Protein AF-A0A1H1ATE2-F1 (afdb_monomer_lite)

Structure (mmCIF, N/CA/C/O backbone):
data_AF-A0A1H1ATE2-F1
#
_entry.id   AF-A0A1H1ATE2-F1
#
loop_
_atom_site.group_PDB
_atom_site.id
_atom_site.type_symbol
_atom_site.label_atom_id
_atom_site.label_al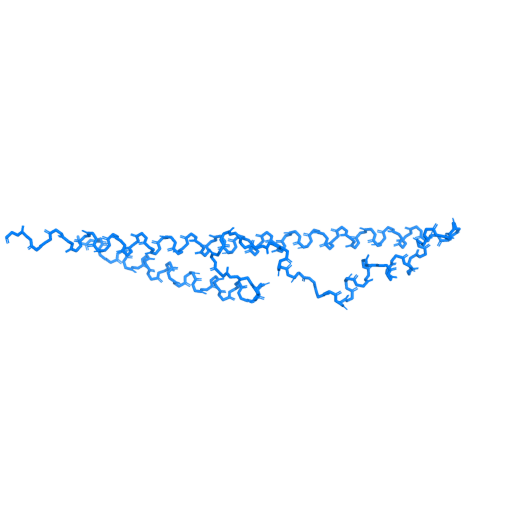t_id
_atom_site.label_comp_id
_atom_site.label_asym_id
_atom_site.label_entity_id
_atom_site.label_seq_id
_atom_site.pdbx_PDB_ins_code
_atom_site.Cartn_x
_atom_site.Cartn_y
_atom_site.Cartn_z
_atom_site.occupancy
_atom_site.B_iso_or_equiv
_atom_site.auth_seq_id
_atom_site.auth_comp_id
_atom_site.auth_asym_id
_atom_site.auth_atom_id
_atom_site.pdbx_PDB_model_num
ATOM 1 N N . MET A 1 1 ? -35.529 5.013 25.474 1.00 39.44 1 MET A N 1
ATOM 2 C CA . MET A 1 1 ? -35.037 3.621 25.348 1.00 39.44 1 MET A CA 1
ATOM 3 C C . MET A 1 1 ? -34.418 3.325 23.968 1.00 39.44 1 MET A C 1
ATOM 5 O O . MET A 1 1 ? -34.395 2.179 23.556 1.00 39.44 1 MET A O 1
ATOM 9 N N . ALA A 1 2 ? -33.869 4.322 23.253 1.00 42.91 2 ALA A N 1
ATOM 10 C CA . ALA A 1 2 ? -33.228 4.127 21.939 1.00 42.91 2 ALA A CA 1
ATOM 11 C C . ALA A 1 2 ? -31.681 4.110 21.998 1.00 42.91 2 ALA A C 1
ATOM 13 O O . ALA A 1 2 ? -31.028 3.958 20.971 1.00 42.91 2 ALA A O 1
ATOM 14 N N . SER A 1 3 ? -31.088 4.283 23.186 1.00 51.47 3 SER A N 1
ATOM 15 C CA . SER A 1 3 ? -29.646 4.501 23.367 1.00 51.47 3 SER A CA 1
ATOM 16 C C . SER A 1 3 ? -28.812 3.216 23.405 1.00 51.47 3 SER A C 1
ATOM 18 O O . SER A 1 3 ? -27.697 3.222 22.903 1.00 51.47 3 SER A O 1
ATOM 20 N N . GLU A 1 4 ? -29.333 2.100 23.924 1.00 52.38 4 GLU A N 1
ATOM 21 C CA . GLU A 1 4 ? -28.548 0.856 24.072 1.00 52.38 4 GLU A CA 1
ATOM 22 C C . GLU A 1 4 ? -28.440 0.038 22.772 1.00 52.38 4 GLU A C 1
ATOM 24 O O . GLU A 1 4 ? -27.427 -0.615 22.522 1.00 52.38 4 GLU A O 1
ATOM 29 N N . GLY A 1 5 ? -29.453 0.106 21.900 1.00 52.19 5 GLY A N 1
ATOM 30 C CA . GLY A 1 5 ? -29.445 -0.597 20.612 1.00 52.19 5 GLY A CA 1
ATOM 31 C C . GLY A 1 5 ? -28.539 0.062 19.564 1.00 52.19 5 GLY A C 1
ATOM 32 O O . GLY A 1 5 ? -27.816 -0.626 18.848 1.00 52.19 5 GLY A O 1
ATOM 33 N N . GLY A 1 6 ? -28.532 1.399 19.492 1.00 59.81 6 GLY A N 1
ATOM 34 C CA . GLY A 1 6 ? -27.724 2.154 18.522 1.00 59.81 6 GLY A CA 1
ATOM 35 C C . GLY A 1 6 ? -26.215 2.084 18.785 1.00 59.81 6 GLY A C 1
ATOM 36 O O . GLY A 1 6 ? -25.428 1.968 17.844 1.00 59.81 6 GLY A O 1
ATOM 37 N N . VAL A 1 7 ? -25.804 2.094 20.057 1.00 61.03 7 VAL A N 1
ATOM 38 C CA . VAL A 1 7 ? -24.388 2.006 20.456 1.00 61.03 7 VAL A CA 1
ATOM 39 C C . VAL A 1 7 ? -23.820 0.609 20.178 1.00 61.03 7 VAL A C 1
ATOM 41 O O . VAL A 1 7 ? -22.766 0.503 19.554 1.00 61.03 7 VAL A O 1
ATOM 44 N N . ASN A 1 8 ? -24.560 -0.458 20.497 1.00 60.44 8 ASN A N 1
ATOM 45 C CA . ASN A 1 8 ? -24.149 -1.837 20.199 1.00 60.44 8 ASN A CA 1
ATOM 46 C C . ASN A 1 8 ? -24.016 -2.118 18.691 1.00 60.44 8 ASN A C 1
ATOM 48 O O . ASN A 1 8 ? -23.059 -2.761 18.245 1.00 60.44 8 ASN A O 1
ATOM 52 N N . VAL A 1 9 ? -24.942 -1.599 17.874 1.00 62.00 9 VAL A N 1
ATOM 53 C CA . VAL A 1 9 ? -24.847 -1.705 16.408 1.00 62.00 9 VAL A CA 1
ATOM 54 C C . VAL A 1 9 ? -23.595 -0.984 15.902 1.00 62.00 9 VAL A C 1
ATOM 56 O O . VAL A 1 9 ? -22.860 -1.554 15.095 1.00 62.00 9 VAL A O 1
ATOM 59 N N . SER A 1 10 ? -23.299 0.204 16.437 1.00 77.31 10 SER A N 1
ATOM 60 C CA . SER A 1 10 ? -22.119 1.000 16.072 1.00 77.31 10 SER A CA 1
ATOM 61 C C . SER A 1 10 ? -20.809 0.306 16.459 1.00 77.31 10 SER A C 1
ATOM 63 O O . SER A 1 10 ? -19.904 0.210 15.632 1.00 77.31 10 SER A O 1
ATOM 65 N N . HIS A 1 11 ? -20.728 -0.274 17.661 1.00 80.19 11 HIS A N 1
ATOM 66 C CA . HIS A 1 11 ? -19.553 -1.020 18.120 1.00 80.19 11 HIS A CA 1
ATOM 67 C C . HIS A 1 11 ? -19.270 -2.246 17.233 1.00 80.19 11 HIS A C 1
ATOM 69 O O . HIS A 1 11 ? -18.148 -2.451 16.761 1.00 80.19 11 HIS A O 1
ATOM 75 N N . SER A 1 12 ? -20.308 -3.036 16.932 1.00 84.69 12 SER A N 1
ATOM 76 C CA . SER A 1 12 ? -20.178 -4.215 16.065 1.00 84.69 12 SER A CA 1
ATOM 77 C C . SER A 1 12 ? -19.812 -3.862 14.617 1.00 84.69 12 SER A C 1
ATOM 79 O O . SER A 1 12 ? -19.145 -4.648 13.942 1.00 84.69 12 SER A O 1
ATOM 81 N N . ALA A 1 13 ? -20.255 -2.701 14.123 1.00 86.31 13 ALA A N 1
ATOM 82 C CA . ALA A 1 13 ? -19.940 -2.213 12.786 1.00 86.31 13 ALA A CA 1
ATOM 83 C C . ALA A 1 13 ? -18.487 -1.729 12.699 1.00 86.31 13 ALA A C 1
ATOM 85 O O . ALA A 1 13 ? -17.778 -2.107 11.770 1.00 86.31 13 ALA A O 1
ATOM 86 N N . ILE A 1 14 ? -18.021 -0.977 13.701 1.00 88.75 14 ILE A N 1
ATOM 87 C CA . ILE A 1 14 ? -16.627 -0.526 13.814 1.00 88.75 14 ILE A CA 1
ATOM 88 C C . ILE A 1 14 ? -15.681 -1.722 13.867 1.00 88.75 14 ILE A C 1
ATOM 90 O O . ILE A 1 14 ? -14.688 -1.746 13.145 1.00 88.75 14 ILE A O 1
ATOM 94 N N . LYS A 1 15 ? -16.012 -2.746 14.666 1.00 90.19 15 LYS A N 1
ATOM 95 C CA . LYS A 1 15 ? -15.215 -3.975 14.737 1.00 90.19 15 LYS A CA 1
ATOM 96 C C . LYS A 1 15 ? -15.121 -4.681 13.387 1.00 90.19 15 LYS A C 1
ATOM 98 O O . LYS A 1 15 ? -14.019 -4.966 12.939 1.00 90.19 15 LYS A O 1
ATOM 103 N N . ARG A 1 16 ? -16.256 -4.902 12.717 1.00 92.31 16 ARG A N 1
ATOM 104 C CA . ARG A 1 16 ? -16.282 -5.541 11.391 1.00 92.31 16 ARG A CA 1
ATOM 105 C C . ARG A 1 16 ? -15.495 -4.754 10.347 1.00 92.31 16 ARG A C 1
ATOM 107 O O . ARG A 1 16 ? -14.782 -5.352 9.554 1.00 92.31 16 ARG A O 1
ATOM 114 N N . MET A 1 17 ? -15.609 -3.427 10.357 1.00 93.00 17 MET A N 1
ATOM 115 C CA . MET A 1 17 ? -14.865 -2.571 9.434 1.00 93.00 17 MET A CA 1
ATOM 116 C C . MET A 1 17 ? -13.361 -2.613 9.707 1.00 93.00 17 MET A C 1
ATOM 118 O O . MET A 1 17 ? -12.583 -2.691 8.764 1.00 93.00 17 MET A O 1
ATOM 122 N N . ARG A 1 18 ? -12.950 -2.603 10.980 1.00 94.25 18 ARG A N 1
ATOM 123 C CA . ARG A 1 18 ? -11.545 -2.761 11.366 1.00 94.25 18 ARG A CA 1
ATOM 124 C C . ARG A 1 18 ? -10.999 -4.094 10.868 1.00 94.25 18 ARG A C 1
ATOM 126 O O . ARG A 1 18 ? -9.961 -4.096 10.227 1.00 94.25 18 ARG A O 1
ATOM 133 N N . ASP A 1 19 ? -11.703 -5.189 11.140 1.00 94.31 19 ASP A N 1
ATOM 134 C CA . ASP A 1 19 ? -11.256 -6.536 10.770 1.00 94.31 19 ASP A CA 1
ATOM 135 C C . ASP A 1 19 ? -11.104 -6.660 9.244 1.00 94.31 19 ASP A C 1
ATOM 137 O O . ASP A 1 19 ? -10.054 -7.080 8.770 1.00 94.31 19 ASP A O 1
ATOM 141 N N . ALA A 1 20 ? -12.078 -6.159 8.475 1.00 95.06 20 ALA A N 1
ATOM 142 C CA . ALA A 1 20 ? -11.997 -6.131 7.014 1.00 95.06 20 ALA A CA 1
ATOM 143 C C . ALA A 1 20 ? -10.826 -5.279 6.489 1.00 95.06 20 ALA A C 1
ATOM 145 O O . ALA A 1 20 ? -10.168 -5.653 5.523 1.00 95.06 20 ALA A O 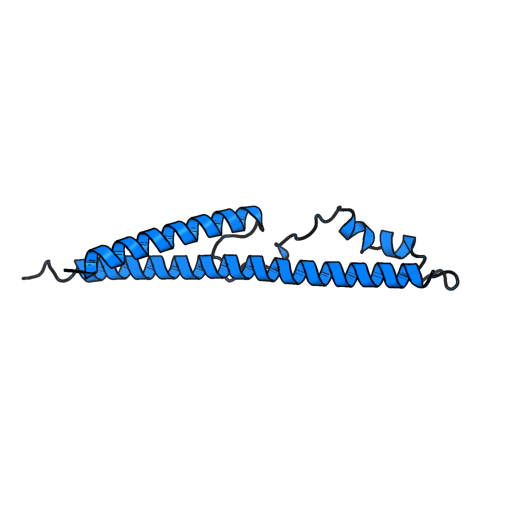1
ATOM 146 N N . LEU A 1 21 ? -10.549 -4.124 7.104 1.00 95.12 21 LEU A N 1
ATOM 147 C CA . LEU A 1 21 ? -9.412 -3.292 6.704 1.00 95.12 21 LEU A CA 1
ATOM 148 C C . LEU A 1 21 ? -8.071 -3.929 7.078 1.00 95.12 21 LEU A C 1
ATOM 150 O O . LEU A 1 21 ? -7.114 -3.770 6.326 1.00 95.12 21 LEU A O 1
ATOM 154 N N . THR A 1 22 ? -7.996 -4.650 8.198 1.00 94.25 22 THR A N 1
ATOM 155 C CA . THR A 1 22 ? -6.806 -5.420 8.578 1.00 94.25 22 THR A CA 1
ATOM 156 C C . THR A 1 22 ? -6.523 -6.523 7.563 1.00 94.25 22 THR A C 1
ATOM 158 O O . THR A 1 22 ? -5.392 -6.612 7.103 1.00 94.25 22 THR A O 1
ATOM 161 N N . GLU A 1 23 ? -7.535 -7.289 7.142 1.00 94.62 23 GLU A N 1
ATOM 162 C CA . GLU A 1 23 ? -7.386 -8.308 6.086 1.00 94.62 23 GLU A CA 1
ATOM 163 C C . GLU A 1 23 ? -6.865 -7.687 4.779 1.00 94.62 23 GLU A C 1
ATOM 165 O O . GLU A 1 23 ? -5.894 -8.161 4.194 1.00 94.62 23 GLU A O 1
ATOM 170 N N . VAL A 1 24 ? -7.445 -6.557 4.358 1.00 94.25 24 VAL A N 1
ATOM 171 C CA . VAL A 1 24 ? -6.970 -5.815 3.178 1.00 94.25 24 VAL A CA 1
ATOM 172 C C . VAL A 1 24 ? -5.524 -5.339 3.358 1.00 94.25 24 VAL A C 1
ATOM 174 O O . VAL A 1 24 ? -4.736 -5.387 2.414 1.00 94.25 24 VAL A O 1
ATOM 177 N N . LEU A 1 25 ? -5.146 -4.877 4.552 1.00 92.56 25 LEU A N 1
ATOM 178 C CA . LEU A 1 25 ? -3.780 -4.437 4.822 1.00 92.56 25 LEU A CA 1
ATOM 179 C C . LEU A 1 25 ? -2.784 -5.601 4.778 1.00 92.56 25 LEU A C 1
ATOM 181 O O . LEU A 1 25 ? -1.687 -5.418 4.259 1.00 92.56 25 LEU A O 1
ATOM 185 N N . GLU A 1 26 ? -3.154 -6.779 5.276 1.00 91.81 26 GLU A N 1
ATOM 186 C CA . GLU A 1 26 ? -2.324 -7.987 5.215 1.00 91.81 26 GLU A CA 1
ATOM 187 C C . GLU A 1 26 ? -2.052 -8.416 3.766 1.00 91.81 26 GLU A C 1
ATOM 189 O O . GLU A 1 26 ? -0.937 -8.830 3.445 1.00 91.81 26 GLU A O 1
ATOM 194 N N . GLU A 1 27 ? -3.028 -8.251 2.868 1.00 90.88 27 GLU A N 1
ATOM 195 C CA . GLU A 1 27 ? -2.840 -8.500 1.435 1.00 90.88 27 GLU A CA 1
ATOM 196 C C . GLU A 1 27 ? -1.953 -7.440 0.765 1.00 90.88 27 GLU A C 1
ATOM 198 O O . GLU A 1 27 ? -1.085 -7.770 -0.048 1.00 90.88 27 GLU A O 1
ATOM 203 N N . LEU A 1 28 ? -2.150 -6.161 1.097 1.00 89.31 28 LEU A N 1
ATOM 204 C CA . LEU A 1 28 ? -1.419 -5.057 0.470 1.00 89.31 28 LEU A CA 1
ATOM 205 C C . LEU A 1 28 ? 0.013 -4.894 1.007 1.00 89.31 28 LEU A C 1
ATOM 207 O O . LEU A 1 28 ? 0.921 -4.482 0.281 1.00 89.31 28 LEU A O 1
ATOM 211 N N . ALA A 1 29 ? 0.225 -5.149 2.292 1.00 88.94 29 ALA A N 1
ATOM 212 C CA . ALA A 1 29 ? 1.470 -4.877 2.994 1.00 88.94 29 ALA A CA 1
ATOM 213 C C . ALA A 1 29 ? 1.676 -5.894 4.135 1.00 88.94 29 ALA A C 1
ATOM 215 O O . ALA A 1 29 ? 1.608 -5.529 5.307 1.00 88.94 29 ALA A O 1
ATOM 216 N N . PRO A 1 30 ? 2.009 -7.161 3.819 1.00 86.06 30 PRO A N 1
ATOM 217 C CA . PRO A 1 30 ? 2.041 -8.266 4.788 1.00 86.06 30 PRO A CA 1
ATOM 218 C C . PRO A 1 30 ? 3.064 -8.103 5.923 1.00 86.06 30 PRO A C 1
ATOM 220 O O . PRO A 1 30 ? 2.996 -8.804 6.927 1.00 86.06 30 PRO A O 1
ATOM 223 N N . ASN A 1 31 ? 4.034 -7.198 5.768 1.00 84.50 31 ASN A N 1
ATOM 224 C CA . ASN A 1 31 ? 5.047 -6.912 6.787 1.00 84.50 31 ASN A CA 1
ATOM 225 C C . ASN A 1 31 ? 4.708 -5.677 7.637 1.00 84.50 31 ASN A C 1
ATOM 227 O O . ASN A 1 31 ? 5.497 -5.309 8.506 1.00 84.50 31 ASN A O 1
ATOM 231 N N . LEU A 1 32 ? 3.585 -5.008 7.362 1.00 86.56 32 LEU A N 1
ATOM 232 C CA . LEU A 1 32 ? 3.171 -3.805 8.069 1.00 86.56 32 LEU A CA 1
ATOM 233 C C . LEU A 1 32 ? 2.297 -4.178 9.268 1.00 86.56 32 LEU A C 1
ATOM 235 O O . LEU A 1 32 ? 1.290 -4.867 9.129 1.00 86.56 32 LEU A O 1
ATOM 239 N N . SER A 1 33 ? 2.654 -3.679 10.448 1.00 86.50 33 SER A N 1
ATOM 240 C CA . SER A 1 33 ? 1.821 -3.830 11.642 1.00 86.50 33 SER A CA 1
ATOM 241 C C . SER A 1 33 ? 0.561 -2.969 11.532 1.00 86.50 33 SER A C 1
ATOM 243 O O . SER A 1 33 ? 0.644 -1.743 11.446 1.00 86.50 33 SER A O 1
ATOM 245 N N . ALA A 1 34 ? -0.608 -3.607 11.574 1.00 86.81 34 ALA A N 1
ATOM 246 C CA . ALA A 1 34 ? -1.894 -2.931 11.462 1.00 86.81 34 ALA A CA 1
ATOM 247 C C . ALA A 1 34 ? -2.147 -1.943 12.615 1.00 86.81 34 ALA A C 1
ATOM 249 O O . ALA A 1 34 ? -2.092 -2.298 13.793 1.00 86.81 34 ALA A O 1
ATOM 250 N N . GLY A 1 35 ? -2.479 -0.701 12.266 1.00 82.56 35 GLY A N 1
ATOM 251 C CA . GLY A 1 35 ? -2.772 0.375 13.208 1.00 82.56 35 GLY A CA 1
ATOM 252 C C . GLY A 1 35 ? -1.541 1.045 13.828 1.00 82.56 35 GLY A C 1
ATOM 253 O O . GLY A 1 35 ? -1.716 1.891 14.702 1.00 82.56 35 GLY A O 1
ATOM 254 N N . ASP A 1 36 ? -0.320 0.707 13.399 1.00 84.88 36 ASP A N 1
ATOM 255 C CA . ASP A 1 36 ? 0.885 1.435 13.809 1.00 84.88 36 ASP A CA 1
ATOM 256 C C . ASP A 1 36 ? 1.032 2.714 12.974 1.00 84.88 36 ASP A C 1
ATOM 258 O O . ASP A 1 36 ? 1.415 2.680 11.806 1.00 84.88 36 ASP A O 1
ATOM 262 N N . GLU A 1 37 ? 0.722 3.866 13.565 1.00 75.06 37 GLU A N 1
ATOM 263 C CA . GLU A 1 37 ? 0.820 5.171 12.896 1.00 75.06 37 GLU A CA 1
ATOM 264 C C . GLU A 1 37 ? 2.266 5.571 12.556 1.00 75.06 37 GLU A C 1
ATOM 266 O O . GLU A 1 37 ? 2.476 6.433 11.703 1.00 75.06 37 GLU A O 1
ATOM 271 N N . ASN A 1 38 ? 3.262 4.930 13.178 1.00 77.31 38 ASN A N 1
ATOM 272 C CA . ASN A 1 38 ? 4.682 5.149 12.897 1.00 77.31 38 ASN A CA 1
ATOM 273 C C . ASN A 1 38 ? 5.250 4.123 11.910 1.00 77.31 38 ASN A C 1
ATOM 275 O O . ASN A 1 38 ? 6.471 4.066 11.718 1.00 77.31 38 ASN A O 1
ATOM 279 N N . ALA A 1 39 ? 4.388 3.304 11.301 1.00 75.75 39 ALA A N 1
ATOM 280 C CA . ALA A 1 39 ? 4.822 2.272 10.386 1.00 75.75 39 ALA A CA 1
ATOM 281 C C . ALA A 1 39 ? 5.622 2.872 9.224 1.00 75.75 39 ALA A C 1
ATOM 283 O O . ALA A 1 39 ? 5.278 3.885 8.608 1.00 75.75 39 ALA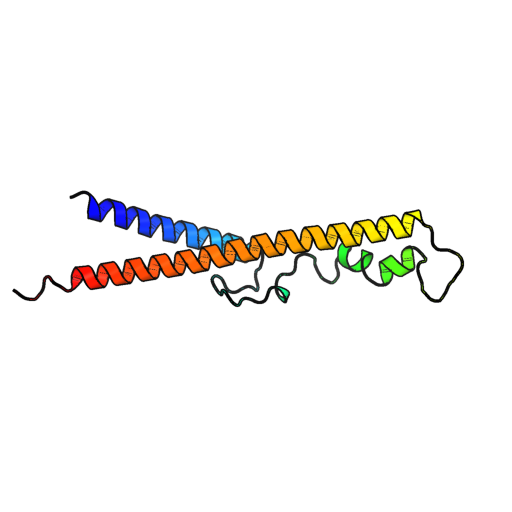 A O 1
ATOM 284 N N . ARG A 1 40 ? 6.747 2.225 8.954 1.00 75.69 40 ARG A N 1
ATOM 285 C CA . ARG A 1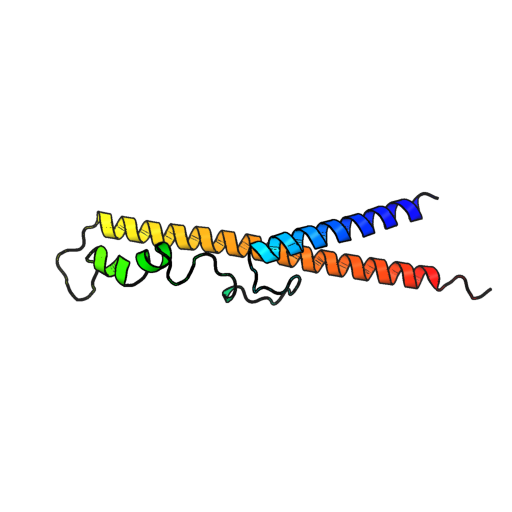 40 ? 7.780 2.701 8.048 1.00 75.69 40 ARG A CA 1
ATOM 286 C C . ARG A 1 40 ? 7.389 2.428 6.596 1.00 75.69 40 ARG A C 1
ATOM 288 O O . ARG A 1 40 ? 7.245 1.275 6.197 1.00 75.69 40 ARG A O 1
ATOM 295 N N . THR A 1 41 ? 7.222 3.480 5.794 1.00 72.38 41 THR A N 1
ATOM 296 C CA . THR A 1 41 ? 6.790 3.363 4.388 1.00 72.38 41 THR A CA 1
ATOM 297 C C . THR A 1 41 ? 7.813 2.652 3.500 1.00 72.38 41 THR A C 1
ATOM 299 O O . THR A 1 41 ? 7.439 2.080 2.480 1.00 72.38 41 THR A O 1
ATOM 302 N N . ASP A 1 42 ? 9.083 2.594 3.912 1.00 72.25 42 ASP A N 1
ATOM 303 C CA . ASP A 1 42 ? 10.149 1.815 3.268 1.00 72.25 42 ASP A CA 1
ATOM 304 C C . ASP A 1 42 ? 9.928 0.294 3.330 1.00 72.25 42 ASP A C 1
ATOM 306 O O . ASP A 1 42 ? 10.587 -0.454 2.606 1.00 72.25 42 ASP A O 1
ATOM 310 N N . GLN A 1 43 ? 8.986 -0.174 4.154 1.00 71.25 43 GLN A N 1
ATOM 311 C CA . GLN A 1 43 ? 8.603 -1.586 4.247 1.00 71.25 43 GLN A CA 1
ATOM 312 C C . GLN A 1 43 ? 7.505 -1.979 3.244 1.00 71.25 43 GLN A C 1
ATOM 314 O O . GLN A 1 43 ? 7.218 -3.167 3.083 1.00 71.25 43 GLN A O 1
ATOM 319 N N . ILE A 1 44 ? 6.910 -1.006 2.544 1.00 81.81 44 ILE A N 1
ATOM 320 C CA . ILE A 1 44 ? 5.842 -1.234 1.566 1.00 81.81 44 ILE A CA 1
ATOM 321 C C . ILE A 1 44 ? 6.480 -1.557 0.212 1.00 81.81 44 ILE A C 1
ATOM 323 O O . ILE A 1 44 ? 6.912 -0.679 -0.535 1.00 81.81 44 ILE A O 1
ATOM 327 N N . ALA A 1 45 ? 6.560 -2.848 -0.106 1.00 79.50 45 ALA A N 1
ATOM 328 C CA . ALA A 1 45 ? 7.082 -3.314 -1.384 1.00 79.50 45 ALA A CA 1
ATOM 329 C C . ALA A 1 45 ? 5.981 -3.294 -2.457 1.00 79.50 45 ALA A C 1
ATOM 331 O O . ALA A 1 45 ? 5.120 -4.166 -2.480 1.00 79.50 45 ALA A O 1
ATOM 332 N N . VAL A 1 46 ? 6.034 -2.313 -3.362 1.00 85.44 46 VAL A N 1
ATOM 333 C CA . VAL A 1 46 ? 5.079 -2.173 -4.482 1.00 85.44 46 VAL A CA 1
ATOM 334 C C . VAL A 1 46 ? 5.425 -3.120 -5.630 1.00 85.44 46 VAL A C 1
ATOM 336 O O . VAL A 1 46 ? 4.560 -3.765 -6.218 1.00 85.44 46 VAL A O 1
ATOM 339 N N . PHE A 1 47 ? 6.718 -3.221 -5.936 1.00 86.06 47 PHE A N 1
ATOM 340 C CA . PHE A 1 47 ? 7.254 -4.119 -6.948 1.00 86.06 47 PHE A CA 1
ATOM 341 C C . PHE A 1 47 ? 8.277 -5.065 -6.310 1.00 86.06 47 PHE A C 1
ATOM 343 O O . PHE A 1 47 ? 9.032 -4.664 -5.418 1.00 86.06 47 PHE A O 1
ATOM 350 N N . PRO A 1 48 ? 8.349 -6.331 -6.754 1.00 84.88 48 PRO A N 1
ATOM 351 C CA . PRO A 1 48 ? 9.375 -7.247 -6.279 1.00 84.88 48 PRO A CA 1
ATOM 352 C C . PRO A 1 48 ? 10.759 -6.755 -6.725 1.00 84.88 48 PRO A C 1
ATOM 354 O O . PRO A 1 48 ? 10.973 -6.533 -7.915 1.00 84.88 48 PRO A O 1
ATOM 357 N N . LYS A 1 49 ? 11.720 -6.658 -5.790 1.00 79.94 49 LYS A N 1
ATOM 358 C CA . LYS A 1 49 ? 13.083 -6.121 -6.025 1.00 79.94 49 LYS A CA 1
ATOM 359 C C . LYS A 1 49 ? 13.848 -6.769 -7.188 1.00 79.94 49 LYS A C 1
ATOM 361 O O . LYS A 1 49 ? 14.757 -6.162 -7.739 1.00 79.94 49 LYS A O 1
ATOM 366 N N . SER A 1 50 ? 13.510 -8.004 -7.551 1.00 83.06 50 SER A N 1
ATOM 367 C CA . SER A 1 50 ? 14.123 -8.736 -8.672 1.00 83.06 50 SER A CA 1
ATOM 368 C C . SER A 1 50 ? 13.187 -8.913 -9.872 1.00 83.06 50 SER A C 1
ATOM 370 O O . SER A 1 50 ? 13.506 -9.670 -10.787 1.00 83.06 50 SER A O 1
ATOM 372 N N . GLY A 1 51 ? 12.031 -8.247 -9.873 1.00 84.88 51 GLY A N 1
ATOM 373 C CA . GLY A 1 51 ? 11.048 -8.306 -10.948 1.00 84.88 51 GLY A CA 1
ATOM 374 C C . GLY A 1 51 ? 11.462 -7.518 -12.186 1.00 84.88 51 GLY A C 1
ATOM 375 O O . GLY A 1 51 ? 12.352 -6.669 -12.147 1.00 84.88 51 GLY A O 1
ATOM 376 N N . SER A 1 52 ? 10.770 -7.769 -13.297 1.00 85.56 52 SER A N 1
ATOM 377 C CA . SER A 1 52 ? 11.074 -7.149 -14.592 1.00 85.56 52 SER A CA 1
ATOM 378 C C . SER A 1 52 ? 11.006 -5.619 -14.563 1.00 85.56 52 SER A C 1
ATOM 380 O O . SER A 1 52 ? 11.794 -4.975 -15.244 1.00 85.56 52 SER A O 1
ATOM 382 N N . VAL A 1 53 ? 10.109 -5.032 -13.761 1.00 85.81 53 VAL A N 1
ATOM 383 C CA . VAL A 1 53 ? 9.991 -3.569 -13.613 1.00 85.81 53 VAL A CA 1
ATOM 384 C C . VAL A 1 53 ? 11.243 -2.978 -12.957 1.00 85.81 53 VAL A C 1
ATOM 386 O O . VAL A 1 53 ? 11.835 -2.052 -13.502 1.00 85.81 53 VAL A O 1
ATOM 389 N N . GLU A 1 54 ? 11.699 -3.555 -11.844 1.00 86.31 54 GLU A N 1
ATOM 390 C CA . GLU A 1 54 ? 12.913 -3.115 -11.138 1.00 86.31 54 GLU A CA 1
ATOM 391 C C . GLU A 1 54 ? 14.173 -3.320 -11.993 1.00 86.31 54 GLU A C 1
ATOM 393 O O . GLU A 1 54 ? 15.041 -2.451 -12.056 1.00 86.31 54 GLU A O 1
ATOM 398 N N . GLN A 1 55 ? 14.251 -4.425 -12.744 1.00 82.94 55 GLN A N 1
ATOM 399 C CA . GLN A 1 55 ? 15.343 -4.659 -13.697 1.00 82.94 55 GLN A CA 1
ATOM 400 C C . GLN A 1 55 ? 15.380 -3.612 -14.821 1.00 82.94 55 GLN A C 1
ATOM 402 O O . GLN A 1 55 ? 16.459 -3.196 -15.247 1.00 82.94 55 GLN A O 1
ATOM 407 N N . LEU A 1 56 ? 14.208 -3.188 -15.301 1.00 79.75 56 LEU A N 1
ATOM 408 C CA . LEU A 1 56 ? 14.061 -2.218 -16.385 1.00 79.75 56 LEU A CA 1
ATOM 409 C C . LEU A 1 56 ? 14.373 -0.780 -15.945 1.00 79.75 56 LEU A C 1
ATOM 411 O O . LEU A 1 56 ? 14.727 0.046 -16.784 1.00 79.75 56 LEU A O 1
ATOM 415 N N . ILE A 1 57 ? 14.251 -0.486 -14.651 1.00 83.56 57 ILE A N 1
ATOM 416 C CA . ILE A 1 57 ? 14.589 0.810 -14.045 1.00 83.56 57 ILE A CA 1
ATOM 417 C C . ILE A 1 57 ? 16.055 0.858 -13.609 1.00 83.56 57 ILE A C 1
ATOM 419 O O . ILE A 1 57 ? 16.686 1.908 -13.695 1.00 83.56 57 ILE A O 1
ATOM 423 N N . GLY A 1 58 ? 16.609 -0.269 -13.162 1.00 77.50 58 GLY A N 1
ATOM 424 C CA . GLY A 1 58 ? 17.999 -0.360 -12.731 1.00 77.50 58 GLY A CA 1
ATOM 425 C C . GLY A 1 58 ? 19.018 -0.274 -13.872 1.00 77.50 58 GLY A C 1
ATOM 426 O O . GLY A 1 58 ? 18.689 -0.158 -15.055 1.00 77.50 58 GLY A O 1
ATOM 427 N N . ASP A 1 59 ? 20.295 -0.415 -13.509 1.00 67.81 59 ASP A N 1
ATOM 428 C CA . ASP A 1 59 ? 21.451 -0.348 -14.415 1.00 67.81 59 ASP A CA 1
ATOM 429 C C . ASP A 1 59 ? 21.318 -1.205 -15.683 1.00 67.81 59 ASP A C 1
ATOM 431 O O . ASP A 1 59 ? 21.897 -0.875 -16.717 1.00 67.81 59 ASP A O 1
ATOM 435 N N . ALA A 1 60 ? 20.592 -2.324 -15.615 1.00 65.06 60 ALA A N 1
ATOM 436 C CA . ALA A 1 60 ? 20.353 -3.195 -16.761 1.00 65.06 60 ALA A CA 1
ATOM 437 C C . ALA A 1 60 ? 19.487 -2.514 -17.835 1.00 65.06 60 ALA A C 1
ATOM 439 O O . ALA A 1 60 ? 19.837 -2.573 -19.014 1.00 65.06 60 ALA A O 1
ATOM 440 N N . GLY A 1 61 ? 18.417 -1.815 -17.445 1.00 66.56 61 GLY A N 1
ATOM 441 C CA . GLY A 1 61 ? 17.598 -1.018 -18.360 1.00 66.56 61 GLY A CA 1
ATOM 442 C C . GLY A 1 61 ? 18.364 0.165 -18.946 1.00 66.56 61 GLY A C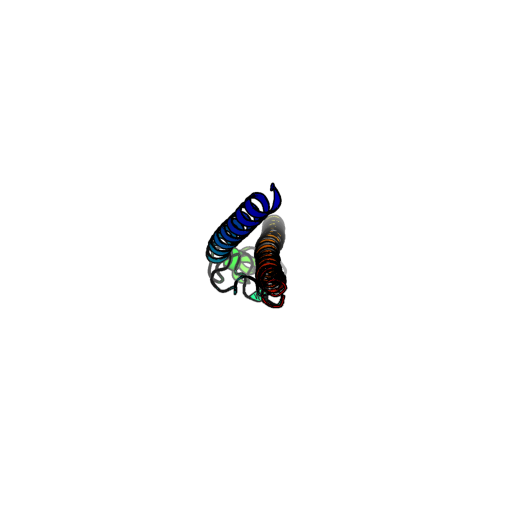 1
ATOM 443 O O . GLY A 1 61 ? 18.313 0.401 -20.151 1.00 66.56 61 GLY A O 1
ATOM 444 N N . LEU A 1 62 ? 19.165 0.839 -18.120 1.00 67.25 62 LEU A N 1
ATOM 445 C CA . LEU A 1 62 ? 19.998 1.973 -18.532 1.00 67.25 62 LEU A CA 1
ATOM 446 C C . LEU A 1 62 ? 21.083 1.559 -19.551 1.00 67.25 62 LEU A C 1
ATOM 448 O O . LEU A 1 62 ? 21.321 2.251 -20.543 1.00 67.25 62 LEU A O 1
ATOM 452 N N . LYS A 1 63 ? 21.688 0.377 -19.357 1.00 68.81 63 LYS A N 1
ATOM 453 C CA . LYS A 1 63 ? 22.616 -0.249 -20.318 1.00 68.81 63 LYS A CA 1
ATOM 454 C C . LYS A 1 63 ? 21.911 -0.699 -21.599 1.00 68.81 63 LYS A C 1
ATOM 456 O O . LYS A 1 63 ? 22.471 -0.523 -22.676 1.00 68.81 63 LYS A O 1
ATOM 461 N N . ALA A 1 64 ? 20.698 -1.250 -21.500 1.00 64.88 64 ALA A N 1
ATOM 462 C CA . ALA A 1 64 ? 19.930 -1.720 -22.656 1.00 64.88 64 ALA A CA 1
ATOM 463 C C . ALA A 1 64 ? 19.529 -0.585 -23.614 1.00 64.88 64 ALA A C 1
ATOM 465 O O . ALA A 1 64 ? 19.446 -0.806 -24.819 1.00 64.88 64 ALA A O 1
ATOM 466 N N . VAL A 1 65 ? 19.328 0.635 -23.103 1.00 66.75 65 VAL A N 1
ATOM 467 C CA . VAL A 1 65 ? 19.008 1.817 -23.926 1.00 66.75 65 VAL A CA 1
ATOM 468 C C . VAL A 1 65 ? 20.246 2.569 -24.439 1.00 66.75 65 VAL A C 1
ATOM 470 O O . VAL A 1 65 ? 20.114 3.639 -25.034 1.00 66.75 65 VAL A O 1
ATOM 473 N N . GLY A 1 66 ? 21.449 2.020 -24.225 1.00 61.50 66 GLY A N 1
ATOM 474 C CA . GLY A 1 66 ? 22.710 2.605 -24.690 1.00 61.50 66 GLY A CA 1
ATOM 475 C C . GLY A 1 66 ? 23.145 3.862 -23.930 1.00 61.50 66 GLY A C 1
ATOM 476 O O . GLY A 1 66 ? 24.072 4.538 -24.356 1.00 61.50 66 GLY A O 1
ATOM 477 N N . ALA A 1 67 ? 22.513 4.185 -22.795 1.00 58.53 67 ALA A N 1
ATOM 478 C CA . ALA A 1 67 ? 22.787 5.389 -22.006 1.00 58.53 67 ALA A CA 1
ATOM 479 C C . ALA A 1 67 ? 23.918 5.179 -20.983 1.00 58.53 67 ALA A C 1
ATOM 481 O O . ALA A 1 67 ? 23.838 5.619 -19.836 1.00 58.53 67 ALA A O 1
ATOM 482 N N . ARG A 1 68 ? 24.972 4.456 -21.366 1.00 55.53 68 ARG A N 1
ATOM 483 C CA . ARG A 1 68 ? 26.120 4.239 -20.486 1.00 55.53 68 ARG A CA 1
ATOM 484 C C . ARG A 1 68 ? 27.013 5.485 -20.539 1.00 55.53 68 ARG A C 1
ATOM 486 O O . ARG A 1 68 ? 27.441 5.892 -21.612 1.00 55.53 68 ARG A O 1
ATOM 493 N N . SER A 1 69 ? 27.257 6.094 -19.376 1.00 52.47 69 SER A N 1
ATOM 494 C CA . SER A 1 69 ? 28.050 7.329 -19.182 1.00 52.47 69 SER A CA 1
ATOM 495 C C . SER A 1 69 ? 29.444 7.304 -19.846 1.00 52.47 69 SER A C 1
ATOM 497 O O . SER A 1 69 ? 30.025 8.346 -20.129 1.00 52.47 69 SER A O 1
ATOM 499 N N . ASP A 1 70 ? 29.973 6.113 -20.132 1.00 55.19 70 ASP A N 1
ATOM 500 C CA . ASP A 1 70 ? 31.280 5.844 -20.734 1.00 55.19 70 ASP A CA 1
ATOM 501 C C . ASP A 1 70 ? 31.274 5.700 -22.272 1.00 55.19 70 ASP A C 1
ATOM 503 O O . ASP A 1 70 ? 32.348 5.581 -22.860 1.00 55.19 70 ASP A O 1
ATOM 507 N N . VAL A 1 71 ? 30.115 5.724 -22.948 1.00 52.22 71 VAL A N 1
ATOM 508 C CA . VAL A 1 71 ? 30.022 5.553 -24.413 1.00 52.22 71 VAL A CA 1
ATOM 509 C C . VAL A 1 71 ? 29.215 6.697 -25.023 1.00 52.22 71 VAL A C 1
ATOM 511 O O . VAL A 1 71 ? 27.989 6.688 -25.049 1.00 52.22 71 VAL A O 1
ATOM 514 N N . GLN A 1 72 ? 29.927 7.706 -25.515 1.00 50.75 72 GLN A N 1
ATOM 515 C CA . GLN A 1 72 ? 29.386 9.027 -25.844 1.00 50.75 72 GLN A CA 1
ATOM 516 C C . GLN A 1 72 ? 28.511 9.091 -27.117 1.00 50.75 72 GLN A C 1
ATOM 518 O O . GLN A 1 72 ? 27.906 10.129 -27.359 1.00 50.75 72 GLN A O 1
ATOM 523 N N . ASP A 1 73 ? 28.377 8.008 -27.897 1.00 53.69 73 ASP A N 1
ATOM 524 C CA . ASP A 1 73 ? 27.942 8.129 -29.303 1.00 53.69 73 ASP A CA 1
ATOM 525 C C . ASP A 1 73 ? 26.686 7.351 -29.746 1.00 53.69 73 ASP A C 1
ATOM 527 O O . ASP A 1 73 ? 26.278 7.500 -30.895 1.00 53.69 73 ASP A O 1
ATOM 531 N N . TYR A 1 74 ? 26.008 6.565 -28.897 1.00 52.84 74 TYR A N 1
ATOM 532 C CA . TYR A 1 74 ? 24.817 5.809 -29.346 1.00 52.84 74 TYR A CA 1
ATOM 533 C C . TYR A 1 74 ? 23.705 5.687 -28.293 1.00 52.84 74 TYR A C 1
ATOM 535 O O . TYR A 1 74 ? 23.256 4.589 -27.967 1.00 52.84 74 TYR A O 1
ATOM 543 N N . SER A 1 75 ? 23.191 6.812 -27.785 1.00 65.88 75 SER A N 1
ATOM 544 C CA . SER A 1 75 ? 21.904 6.794 -27.075 1.00 65.88 75 SER A CA 1
ATOM 545 C C . SER A 1 75 ? 20.769 6.849 -28.098 1.00 65.88 75 SER A C 1
ATOM 547 O O . SER A 1 75 ? 20.629 7.853 -28.798 1.00 65.88 75 SER A O 1
ATOM 549 N N . TRP A 1 76 ? 19.939 5.810 -28.199 1.00 75.12 76 TRP A N 1
ATOM 550 C CA . TRP A 1 76 ? 18.721 5.884 -29.010 1.00 75.12 76 TRP A CA 1
ATOM 551 C C . TRP A 1 76 ? 17.704 6.778 -28.275 1.00 75.12 76 TRP A C 1
ATOM 553 O O . TRP A 1 76 ? 17.195 6.363 -27.231 1.00 75.12 76 TRP A O 1
ATOM 563 N N . PRO A 1 77 ? 17.373 7.994 -28.763 1.00 77.50 77 PRO A N 1
ATOM 564 C CA . PRO A 1 77 ? 16.609 8.958 -27.961 1.00 77.50 77 PRO A CA 1
ATOM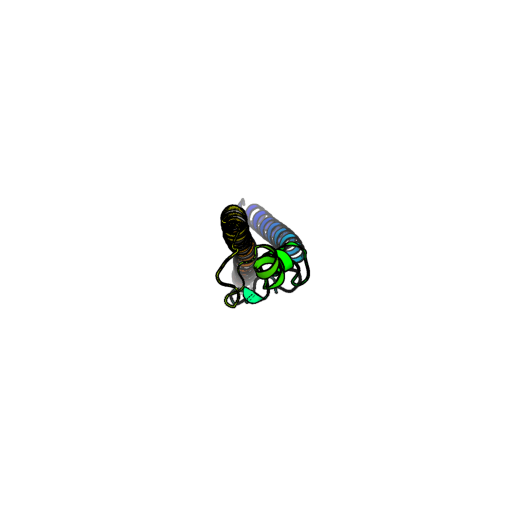 565 C C . PRO A 1 77 ? 15.219 8.449 -27.564 1.00 77.50 77 PRO A C 1
ATOM 567 O O . PRO A 1 77 ? 14.748 8.709 -26.459 1.00 77.50 77 PRO A O 1
ATOM 570 N N . ALA A 1 78 ? 14.585 7.657 -28.435 1.00 79.56 78 ALA A N 1
ATOM 571 C CA . ALA A 1 78 ? 13.307 7.016 -28.137 1.00 79.56 78 ALA A CA 1
ATOM 572 C C . ALA A 1 78 ? 13.414 6.017 -26.972 1.00 79.56 78 ALA A C 1
ATOM 574 O O . ALA A 1 78 ? 12.513 5.956 -26.139 1.00 79.56 78 ALA A O 1
ATOM 575 N N . ALA A 1 79 ? 14.522 5.279 -26.872 1.00 78.19 79 ALA A N 1
ATOM 576 C CA . ALA A 1 79 ? 14.759 4.331 -25.788 1.00 78.19 79 ALA A CA 1
ATOM 577 C C . ALA A 1 79 ? 15.006 5.047 -24.452 1.00 78.19 79 ALA A C 1
ATOM 579 O O . ALA A 1 79 ? 14.444 4.656 -23.430 1.00 78.19 79 ALA A O 1
ATOM 580 N N . VAL A 1 80 ? 15.761 6.150 -24.468 1.00 78.56 80 VAL A N 1
ATOM 581 C CA . VAL A 1 80 ? 15.965 7.009 -23.288 1.00 78.56 80 VAL A CA 1
ATOM 582 C C . VAL A 1 80 ? 14.641 7.615 -22.811 1.00 78.56 80 VAL A C 1
ATOM 584 O O . VAL A 1 80 ? 14.341 7.602 -21.614 1.00 78.56 80 VAL A O 1
ATOM 587 N N . GLN A 1 81 ? 13.811 8.106 -23.736 1.00 83.06 81 GLN A N 1
ATOM 588 C CA . GLN A 1 81 ? 12.493 8.651 -23.406 1.00 83.06 81 GLN A CA 1
ATOM 589 C C . GLN A 1 81 ? 11.547 7.572 -22.863 1.00 83.06 81 GLN A C 1
ATOM 591 O O . GLN A 1 81 ? 10.832 7.815 -21.892 1.00 83.06 81 GLN A O 1
ATOM 596 N N . PHE A 1 82 ? 11.556 6.375 -23.452 1.00 83.50 82 PHE A N 1
ATOM 597 C CA . PHE A 1 82 ? 10.782 5.232 -22.970 1.00 83.50 82 PHE A CA 1
ATOM 598 C C . PHE A 1 82 ? 11.185 4.844 -21.543 1.00 83.50 82 PHE A C 1
ATOM 600 O O . PHE A 1 82 ? 10.325 4.756 -20.667 1.00 83.50 82 PHE A O 1
ATOM 607 N N . HIS A 1 83 ? 12.485 4.704 -21.281 1.00 83.94 83 HIS A N 1
ATOM 608 C CA . HIS A 1 83 ? 13.006 4.419 -19.945 1.00 83.94 83 HIS A CA 1
ATOM 609 C C . HIS A 1 83 ? 12.628 5.517 -18.936 1.00 83.94 83 HIS A C 1
ATOM 611 O O . HIS A 1 83 ? 12.140 5.221 -17.847 1.00 83.94 83 HIS A O 1
ATOM 617 N N . SER A 1 84 ? 12.729 6.791 -19.328 1.00 84.56 84 SER A N 1
ATOM 618 C CA . SER A 1 84 ? 12.288 7.923 -18.499 1.00 84.56 84 SER A CA 1
ATOM 619 C C . SER A 1 84 ? 10.794 7.857 -18.164 1.00 84.56 84 SER A C 1
ATOM 621 O O . SER A 1 84 ? 10.392 8.154 -17.038 1.00 84.56 84 SER A O 1
ATOM 623 N N . ASN A 1 85 ? 9.955 7.453 -19.122 1.00 88.19 85 ASN A N 1
ATOM 624 C CA . ASN A 1 85 ? 8.520 7.282 -18.901 1.00 88.19 85 ASN A CA 1
ATOM 625 C C . ASN A 1 85 ? 8.229 6.117 -17.944 1.00 88.19 85 ASN A C 1
ATOM 627 O O . ASN A 1 85 ? 7.341 6.245 -17.106 1.00 88.19 85 ASN A O 1
ATOM 631 N N . ILE A 1 86 ? 8.991 5.022 -18.021 1.00 88.19 86 ILE A N 1
ATOM 632 C CA . ILE A 1 86 ? 8.877 3.898 -17.080 1.00 88.19 86 ILE A CA 1
ATOM 633 C C . ILE A 1 86 ? 9.239 4.331 -15.663 1.00 88.19 86 ILE A C 1
ATOM 635 O O . ILE A 1 86 ? 8.482 4.030 -14.747 1.00 88.19 86 ILE A O 1
ATOM 639 N N . ILE A 1 87 ? 10.333 5.078 -15.475 1.00 88.38 87 ILE A N 1
ATOM 640 C CA . ILE A 1 87 ? 10.716 5.613 -14.157 1.00 88.38 87 ILE A CA 1
ATOM 641 C C . ILE A 1 87 ? 9.580 6.462 -13.574 1.00 88.38 87 ILE A C 1
ATOM 643 O O . ILE A 1 87 ? 9.198 6.291 -12.415 1.00 88.38 87 ILE A O 1
ATOM 647 N N . ARG A 1 88 ? 9.002 7.359 -14.384 1.00 90.06 88 ARG A N 1
ATOM 648 C CA . ARG A 1 88 ? 7.878 8.209 -13.959 1.00 90.06 88 ARG A CA 1
ATOM 649 C C . ARG A 1 88 ? 6.641 7.389 -13.607 1.00 90.06 88 ARG A C 1
ATOM 651 O O . ARG A 1 88 ? 6.017 7.656 -12.584 1.00 90.06 88 ARG A O 1
ATOM 658 N N . ALA A 1 89 ? 6.299 6.396 -14.427 1.00 91.06 89 ALA A N 1
ATOM 659 C CA . ALA A 1 89 ? 5.168 5.510 -14.174 1.00 91.06 89 ALA A CA 1
ATOM 660 C C . ALA A 1 89 ? 5.371 4.694 -12.891 1.00 91.06 89 ALA A C 1
ATOM 662 O O . ALA A 1 89 ? 4.472 4.638 -12.058 1.00 91.06 89 ALA A O 1
ATOM 663 N N . HIS A 1 90 ? 6.562 4.126 -12.691 1.00 91.56 90 HIS A N 1
ATOM 664 C CA . HIS A 1 90 ? 6.920 3.396 -11.475 1.00 91.56 90 HIS A CA 1
ATOM 665 C C . HIS A 1 90 ? 6.827 4.273 -10.233 1.00 91.56 90 HIS A C 1
ATOM 667 O O . HIS A 1 90 ? 6.203 3.861 -9.258 1.00 91.56 90 HIS A O 1
ATOM 673 N N . THR A 1 91 ? 7.368 5.492 -10.288 1.00 90.25 91 THR A N 1
ATOM 674 C CA . THR A 1 91 ? 7.279 6.444 -9.173 1.00 90.25 91 THR A CA 1
ATOM 675 C C . THR A 1 91 ? 5.819 6.778 -8.874 1.00 90.25 91 THR A C 1
ATOM 677 O O . THR A 1 91 ? 5.394 6.666 -7.731 1.00 90.25 91 THR A O 1
ATOM 680 N N . SER A 1 92 ? 5.027 7.110 -9.900 1.00 93.81 92 SER A N 1
ATOM 681 C CA . SER A 1 92 ? 3.608 7.443 -9.738 1.00 93.81 92 SER A CA 1
ATOM 682 C C . SER A 1 92 ? 2.809 6.294 -9.122 1.00 93.81 92 SER A C 1
ATOM 684 O O . SER A 1 92 ? 2.048 6.523 -8.187 1.00 93.81 92 SER A O 1
ATOM 686 N N . ILE A 1 93 ? 2.983 5.068 -9.624 1.00 92.31 93 ILE A N 1
ATOM 687 C CA . ILE A 1 93 ? 2.290 3.885 -9.099 1.00 92.31 93 ILE A CA 1
ATOM 688 C C . ILE A 1 93 ? 2.730 3.620 -7.660 1.00 92.31 93 ILE A C 1
ATOM 690 O O . ILE A 1 93 ? 1.886 3.374 -6.803 1.00 92.31 93 ILE A O 1
ATOM 694 N N . SER A 1 94 ? 4.033 3.709 -7.383 1.00 91.25 94 SER A N 1
ATOM 695 C CA . SER A 1 94 ? 4.569 3.440 -6.050 1.00 91.25 94 SER A CA 1
ATOM 696 C C . SER A 1 94 ? 4.062 4.438 -5.017 1.00 91.25 94 SER A C 1
ATOM 698 O O . SER A 1 94 ? 3.636 4.031 -3.941 1.00 91.25 94 SER A O 1
ATOM 700 N N . THR A 1 95 ? 4.041 5.729 -5.354 1.00 91.56 95 THR A N 1
ATOM 701 C CA . THR A 1 95 ? 3.487 6.770 -4.483 1.00 91.56 95 THR A CA 1
ATOM 702 C C . THR A 1 95 ? 2.012 6.518 -4.191 1.00 91.56 95 THR A C 1
ATOM 704 O O . THR A 1 95 ? 1.643 6.448 -3.023 1.00 91.56 95 THR A O 1
ATOM 707 N N . SER A 1 96 ? 1.180 6.300 -5.216 1.00 93.25 96 SER A N 1
ATOM 708 C CA . SER A 1 96 ? -0.251 6.051 -5.005 1.00 93.25 96 SER A CA 1
ATOM 709 C C . SER A 1 96 ? -0.516 4.775 -4.204 1.00 93.25 96 SER A C 1
ATOM 711 O O . SER A 1 96 ? -1.411 4.749 -3.363 1.00 93.25 96 SER A O 1
ATOM 713 N N . TYR A 1 97 ? 0.267 3.717 -4.426 1.00 93.38 97 TYR A N 1
ATOM 714 C CA . TYR A 1 97 ? 0.150 2.485 -3.650 1.00 93.38 97 TYR A CA 1
ATOM 715 C C . TYR A 1 97 ? 0.477 2.714 -2.171 1.00 93.38 97 TYR A C 1
ATOM 717 O O . TYR A 1 97 ? -0.292 2.316 -1.298 1.00 93.38 97 TYR A O 1
ATOM 725 N N . ILE A 1 98 ? 1.591 3.397 -1.889 1.00 91.75 98 ILE A N 1
ATOM 726 C CA . ILE A 1 98 ? 1.999 3.750 -0.524 1.00 91.75 98 ILE A CA 1
ATOM 727 C C . ILE A 1 98 ? 0.921 4.605 0.149 1.00 91.75 98 ILE A C 1
ATOM 729 O O . ILE A 1 98 ? 0.546 4.314 1.280 1.00 91.75 98 ILE A O 1
ATOM 733 N N . GLU A 1 99 ? 0.371 5.602 -0.547 1.00 91.62 99 GLU A N 1
ATOM 734 C CA . GLU A 1 99 ? -0.719 6.437 -0.030 1.00 91.62 99 GLU A CA 1
ATOM 735 C C . GLU A 1 99 ? -1.948 5.607 0.360 1.00 91.62 99 GLU A C 1
ATOM 737 O O . GLU A 1 99 ? -2.495 5.800 1.447 1.00 91.62 99 GLU A O 1
ATOM 742 N N . ILE A 1 100 ? -2.367 4.656 -0.483 1.00 92.69 100 ILE A N 1
ATOM 743 C CA . ILE A 1 100 ? -3.499 3.764 -0.190 1.00 92.69 100 ILE A CA 1
ATOM 744 C C . ILE A 1 100 ? -3.222 2.936 1.065 1.00 92.69 100 ILE A C 1
ATOM 746 O O . ILE A 1 100 ? -4.047 2.922 1.980 1.00 92.69 100 ILE A O 1
ATOM 750 N N . VAL A 1 101 ? -2.058 2.287 1.137 1.00 93.44 101 VAL A N 1
ATOM 751 C CA . VAL A 1 101 ? -1.662 1.469 2.292 1.00 93.44 101 VAL A CA 1
ATOM 752 C C . VAL A 1 101 ? -1.629 2.306 3.571 1.00 93.44 101 VAL A C 1
ATOM 754 O O . VAL A 1 101 ? -2.180 1.897 4.594 1.00 93.44 101 VAL A O 1
ATOM 757 N N . THR A 1 102 ? -1.050 3.507 3.520 1.00 91.50 102 THR A N 1
ATOM 758 C CA . THR A 1 102 ? -1.017 4.427 4.661 1.00 91.50 102 THR A CA 1
ATOM 759 C C . THR A 1 102 ? -2.424 4.838 5.091 1.00 91.50 102 THR A C 1
ATOM 761 O O . THR A 1 102 ? -2.719 4.811 6.285 1.00 91.50 102 THR A O 1
ATOM 764 N N . MET A 1 103 ? -3.317 5.169 4.155 1.00 92.25 103 MET A N 1
ATOM 765 C CA . MET A 1 103 ? -4.701 5.532 4.481 1.00 92.25 103 MET A CA 1
ATOM 766 C C . MET A 1 103 ? -5.465 4.378 5.136 1.00 92.25 103 MET A C 1
ATOM 768 O O . MET A 1 103 ? -6.167 4.605 6.123 1.00 92.25 103 MET A O 1
ATOM 772 N N . VAL A 1 104 ? -5.307 3.149 4.633 1.00 94.25 104 VAL A N 1
ATOM 773 C CA . VAL A 1 104 ? -5.903 1.946 5.237 1.00 94.25 104 VAL A CA 1
ATOM 774 C C . VAL A 1 104 ? -5.374 1.749 6.659 1.00 94.25 104 VAL A C 1
ATOM 776 O O . VAL A 1 104 ? -6.161 1.605 7.594 1.00 94.25 104 VAL A O 1
ATOM 779 N N . ASN A 1 105 ? -4.057 1.836 6.854 1.00 93.81 105 ASN A N 1
ATOM 780 C CA . ASN A 1 105 ? -3.434 1.679 8.166 1.00 93.81 105 ASN A CA 1
ATOM 781 C C . ASN A 1 105 ? -3.894 2.753 9.175 1.00 93.81 105 ASN A C 1
ATOM 783 O O . ASN A 1 105 ? -4.237 2.440 10.317 1.00 93.81 105 ASN A O 1
ATOM 787 N N . MET A 1 106 ? -3.994 4.016 8.745 1.00 91.94 106 MET A N 1
ATOM 788 C CA . MET A 1 106 ? -4.527 5.105 9.574 1.00 91.94 106 MET A CA 1
ATOM 789 C C . MET A 1 106 ? -6.009 4.910 9.911 1.00 91.94 106 MET A C 1
ATOM 791 O O . MET A 1 106 ? -6.445 5.243 11.015 1.00 91.94 106 MET A O 1
ATOM 795 N N . ALA A 1 107 ? -6.807 4.379 8.981 1.00 93.69 107 ALA A N 1
ATOM 796 C CA . ALA A 1 107 ? -8.203 4.059 9.250 1.00 93.69 107 ALA A CA 1
ATOM 797 C C . ALA A 1 107 ? -8.321 2.979 10.338 1.00 93.69 107 ALA A C 1
ATOM 799 O O . ALA A 1 107 ? -9.118 3.142 11.262 1.00 93.69 107 ALA A O 1
ATOM 800 N N . ILE A 1 108 ? -7.478 1.941 10.296 1.00 94.56 108 ILE A N 1
ATOM 801 C CA . ILE A 1 108 ? -7.401 0.914 11.347 1.00 94.56 108 ILE A CA 1
ATOM 802 C C . ILE A 1 108 ? -7.034 1.540 12.699 1.00 94.56 108 ILE A C 1
ATOM 804 O O . ILE A 1 108 ? -7.718 1.280 13.689 1.00 94.56 108 ILE A O 1
ATOM 808 N N . ALA A 1 109 ? -6.018 2.410 12.749 1.00 92.88 109 ALA A N 1
ATOM 809 C CA . ALA A 1 109 ? -5.615 3.097 13.980 1.00 92.88 109 ALA A CA 1
ATOM 810 C C . ALA A 1 109 ? -6.776 3.897 14.603 1.00 92.88 109 ALA A C 1
ATOM 812 O O . ALA A 1 109 ? -7.076 3.769 15.792 1.00 92.88 109 ALA A O 1
ATOM 813 N N . ARG A 1 110 ? -7.517 4.649 13.780 1.00 92.06 110 ARG A N 1
ATOM 814 C CA . ARG A 1 110 ? -8.697 5.407 14.228 1.00 92.06 110 ARG A CA 1
ATOM 815 C C . ARG A 1 110 ? -9.835 4.510 14.707 1.00 92.06 110 ARG A C 1
ATOM 817 O O . ARG A 1 110 ? -10.498 4.850 15.685 1.00 92.06 110 ARG A O 1
ATOM 824 N N . LEU A 1 111 ? -10.070 3.375 14.049 1.00 92.56 111 LEU A N 1
ATOM 825 C CA . LEU A 1 111 ? -11.087 2.410 14.479 1.00 92.56 111 LEU A CA 1
ATOM 826 C C . LEU A 1 111 ? -10.701 1.743 15.808 1.00 92.56 111 LEU A C 1
ATOM 828 O O . LEU A 1 111 ? -11.573 1.552 16.654 1.00 92.56 111 LEU A O 1
ATOM 832 N N . ASN A 1 112 ? -9.413 1.469 16.035 1.00 91.69 112 ASN A N 1
ATOM 833 C CA . ASN A 1 112 ? -8.911 0.990 17.326 1.00 91.69 112 ASN A CA 1
ATOM 834 C C . ASN A 1 112 ? -9.155 2.015 18.443 1.00 91.69 112 ASN A C 1
ATOM 836 O O . ASN A 1 112 ? -9.680 1.656 19.497 1.00 91.69 112 ASN A O 1
ATOM 840 N N . LEU A 1 113 ? -8.846 3.295 18.202 1.00 89.69 113 LEU A N 1
ATOM 841 C CA . LEU A 1 113 ? -9.137 4.373 19.156 1.00 89.69 113 LEU A CA 1
ATOM 842 C C . LEU A 1 113 ? -10.639 4.486 19.442 1.00 89.69 113 LEU A C 1
ATOM 844 O O . LEU A 1 113 ? -11.047 4.580 20.598 1.00 89.69 113 LEU A O 1
ATOM 848 N N . ALA A 1 114 ? -11.481 4.419 18.407 1.00 87.25 114 ALA A N 1
ATOM 849 C CA . ALA A 1 114 ? -12.930 4.444 18.579 1.00 87.25 114 ALA A CA 1
ATOM 850 C C . ALA A 1 114 ? -13.410 3.292 19.478 1.00 87.25 114 ALA A C 1
ATOM 852 O O . ALA A 1 114 ? -14.185 3.525 20.403 1.00 87.25 114 ALA A O 1
ATOM 853 N N . GLN A 1 115 ? -12.915 2.067 19.267 1.00 87.44 115 GLN A N 1
ATOM 854 C CA . GLN A 1 115 ? -13.246 0.918 20.118 1.00 87.44 115 GLN A CA 1
ATOM 855 C C . GLN A 1 115 ? -12.826 1.113 21.575 1.00 87.44 115 GLN A C 1
ATOM 857 O O . GLN A 1 115 ? -13.607 0.786 22.467 1.00 87.44 115 GLN A O 1
ATOM 862 N N . GLN A 1 116 ? -11.634 1.666 21.819 1.00 86.88 116 GLN A N 1
ATOM 863 C CA . GLN A 1 116 ? -11.168 1.979 23.172 1.00 86.88 116 GLN A CA 1
ATOM 864 C C . GLN A 1 116 ? -12.092 2.990 23.857 1.00 86.88 116 GLN A C 1
ATOM 866 O O . GLN A 1 116 ? -12.505 2.767 24.992 1.00 86.88 116 GLN A O 1
ATOM 871 N N . HIS A 1 117 ? -12.494 4.054 23.155 1.00 85.00 117 HIS A N 1
ATOM 872 C CA . HIS A 1 117 ? -13.432 5.039 23.696 1.00 85.00 117 HIS A CA 1
ATOM 873 C C . HIS A 1 117 ? -14.800 4.436 24.033 1.00 85.00 117 HIS A C 1
ATOM 875 O O . HIS A 1 117 ? -15.368 4.780 25.069 1.00 85.00 117 HIS A O 1
ATOM 881 N N . TYR A 1 118 ? -15.318 3.525 23.201 1.00 80.31 118 TYR A N 1
ATOM 882 C CA . TYR A 1 118 ? -16.556 2.807 23.517 1.00 80.31 118 TYR A CA 1
ATOM 883 C C . TYR A 1 118 ? -16.408 1.930 24.764 1.00 80.31 118 TYR A C 1
ATOM 885 O O . TYR A 1 118 ? -17.261 2.005 25.643 1.00 80.31 118 TYR A O 1
ATOM 893 N N . ALA A 1 119 ? -15.317 1.167 24.880 1.00 79.88 119 ALA A N 1
ATOM 894 C CA . ALA A 1 119 ? -15.070 0.319 26.048 1.00 79.88 119 ALA A CA 1
ATOM 895 C C . ALA A 1 119 ? -14.982 1.145 27.345 1.00 79.88 119 ALA A C 1
ATOM 897 O O . ALA A 1 119 ? -15.649 0.838 28.329 1.00 79.88 119 ALA A O 1
ATOM 898 N N . SER A 1 120 ? -14.244 2.260 27.326 1.00 80.00 120 SER A N 1
ATOM 899 C CA . SER A 1 120 ? -14.155 3.172 28.473 1.00 80.00 120 SER A CA 1
ATOM 900 C C . SER A 1 120 ? -15.499 3.817 28.836 1.00 80.00 120 SER A C 1
ATOM 902 O O . SER A 1 120 ? -15.775 4.042 30.013 1.00 80.00 120 SER A O 1
ATOM 904 N N . ALA A 1 121 ? -16.348 4.122 27.850 1.00 74.12 121 ALA A N 1
ATOM 905 C CA . ALA A 1 121 ? -17.679 4.676 28.093 1.00 74.12 121 ALA A CA 1
ATOM 906 C C . ALA A 1 121 ? -18.641 3.647 28.716 1.00 74.12 121 ALA A C 1
ATOM 908 O O . ALA A 1 121 ? -19.435 4.012 29.584 1.00 74.12 121 ALA A O 1
ATOM 909 N N . GLU A 1 122 ? -18.556 2.375 28.318 1.00 70.44 122 GLU A N 1
ATOM 910 C CA . GLU A 1 122 ? -19.329 1.282 28.925 1.00 70.44 122 GLU A CA 1
ATOM 911 C C . GLU A 1 122 ? -18.914 1.030 30.384 1.00 70.44 122 GLU A C 1
ATOM 913 O O . GLU A 1 122 ? -19.775 0.905 31.260 1.00 70.44 122 GLU A O 1
ATOM 918 N N . GLU A 1 123 ? -17.612 1.039 30.678 1.00 70.81 123 GLU A N 1
ATOM 919 C CA . GLU A 1 123 ? -17.094 0.909 32.048 1.00 70.81 123 GLU A CA 1
ATOM 920 C C . GLU A 1 123 ? -17.502 2.099 32.933 1.00 70.81 123 GLU A C 1
ATOM 922 O O . GLU A 1 123 ? -18.002 1.912 34.045 1.00 70.81 123 GLU A O 1
ATOM 927 N N . ALA A 1 124 ? -17.370 3.331 32.428 1.00 71.12 124 ALA A N 1
ATOM 928 C CA . ALA A 1 124 ? -17.753 4.541 33.155 1.00 71.12 124 ALA A CA 1
ATOM 929 C C . ALA A 1 124 ? -19.271 4.634 33.399 1.00 71.12 124 ALA A C 1
ATOM 931 O O . ALA A 1 124 ? -19.695 5.090 34.461 1.00 71.12 124 ALA A O 1
ATOM 932 N N . GLY A 1 125 ? -20.092 4.179 32.447 1.00 58.88 125 GLY A N 1
ATOM 933 C CA . GLY A 1 125 ? -21.551 4.112 32.582 1.00 58.88 125 GLY A CA 1
ATOM 934 C C . GLY A 1 125 ? -22.035 3.021 33.544 1.00 58.88 125 GLY A C 1
ATOM 935 O O . GLY A 1 125 ? -23.093 3.174 34.153 1.00 58.88 125 GLY A O 1
ATOM 936 N N . SER A 1 126 ? -21.248 1.960 33.738 1.00 57.94 126 SER A N 1
ATOM 937 C CA . SER A 1 126 ? -21.554 0.866 34.672 1.00 57.94 126 SER A CA 1
ATOM 938 C C . SER A 1 126 ? -21.209 1.201 36.133 1.00 57.94 126 SER A C 1
ATOM 940 O O . SER A 1 126 ? -21.696 0.546 37.053 1.00 57.94 126 SER A O 1
ATOM 942 N N . SER A 1 127 ? -20.391 2.233 36.370 1.00 49.78 127 SER A N 1
ATOM 943 C CA . SER A 1 127 ? -19.858 2.575 37.693 1.00 49.78 127 SER A CA 1
ATOM 944 C C . SER A 1 127 ? -20.691 3.507 38.612 1.00 49.78 127 SER A C 1
ATOM 946 O O . SER A 1 127 ? -20.328 3.572 39.788 1.00 49.78 127 SER A O 1
ATOM 948 N N . PRO A 1 128 ? -21.792 4.198 38.223 1.00 47.69 128 PRO A N 1
ATOM 949 C CA . PRO A 1 128 ? -22.565 5.015 39.175 1.00 47.69 128 PRO A CA 1
ATOM 950 C C . PRO A 1 128 ? -23.736 4.287 39.863 1.00 47.69 128 PRO A C 1
ATOM 952 O O . PRO A 1 128 ? -24.336 4.849 40.773 1.00 47.69 128 PRO A O 1
ATOM 955 N N . ALA A 1 129 ? -24.103 3.066 39.455 1.00 45.38 129 ALA A N 1
ATOM 956 C CA . ALA A 1 129 ? -25.332 2.410 39.933 1.00 45.38 129 ALA A CA 1
ATOM 957 C C . ALA A 1 129 ? -25.173 1.552 41.209 1.00 45.38 129 ALA A C 1
ATOM 959 O O . ALA A 1 129 ? -26.154 0.986 41.681 1.00 45.38 129 ALA A O 1
ATOM 960 N N . ALA A 1 130 ? -23.967 1.448 41.782 1.00 43.09 130 ALA A N 1
ATOM 961 C CA . ALA A 1 130 ? -23.686 0.590 42.944 1.00 43.09 130 ALA A CA 1
ATOM 962 C C . ALA A 1 130 ? -23.547 1.343 44.287 1.00 43.09 130 ALA A C 1
ATOM 964 O O . ALA A 1 130 ? -23.122 0.752 45.278 1.00 43.09 130 ALA A O 1
ATOM 965 N N . GLN A 1 131 ? -23.884 2.636 44.338 1.00 40.03 131 GLN A N 1
ATOM 966 C CA . GLN A 1 131 ? -23.868 3.430 45.573 1.00 40.03 131 GLN A CA 1
ATOM 967 C C . GLN A 1 131 ? -25.157 4.244 45.736 1.00 40.03 131 GLN A C 1
ATOM 969 O O . GLN A 1 131 ? -25.137 5.462 45.578 1.00 40.03 131 GLN A O 1
ATOM 974 N N . VAL A 1 132 ? -26.267 3.576 46.066 1.00 37.62 132 VAL A N 1
ATOM 975 C CA . VAL A 1 132 ? -27.371 4.148 46.862 1.00 37.62 132 VAL A CA 1
ATOM 976 C C . VAL A 1 132 ? -27.930 3.060 47.767 1.00 37.62 132 VAL A C 1
ATOM 978 O O . VAL A 1 132 ? -28.206 1.960 47.240 1.00 37.62 132 VAL A O 1
#

Radius of gyration: 24.98 Å; chains: 1; bounding box: 66×18×76 Å

Sequence (132 aa):
MASEGGVNVSHSAIKRMRDALTEVLEELAPNLSAGDENARTDQIAVFPKSGSVEQLIGDAGLKAVGARSDVQDYSWPAAVQFHSNIIRAHTSISTSYIEIVTMVNMAIARLNLAQQHYASAEEAGSSPAAQV

Organism: NCBI:txid35622

Secondary structure (DSSP, 8-state):
--HHHHHHHHHHHHHHHHHHHHHHHHHH-TTSPTT-TT--GGG--SS-TTSHHHHHHSHHHHHHTT--TT-TT---HHHHHHHHHHHHHHHHHHHHHHHHHHHHHHHHHHHHHHHHHHHHHHHHHHSSTT--

pLDDT: mean 78.19, std 15.23, range [37.62, 95.12]

Foldseek 3Di:
DPPPVVLVVVLVVLVVLLVVLVVVLCVQQVPFDALPLPTDLVSRPPDDCPDPLVCCLDPNVCVVQVVDPPRDPDRPVVSVVVSVVSVVVVVVSSVVSSVVSSVSRNSSNVSVVVNVVSVVVVVVVVPPPPDD